Protein AF-M0J797-F1 (afdb_monomer_lite)

Organism: NCBI:txid662477

Foldseek 3Di:
DDPPPDPPPPCPDPVNVLVVVLVVLVVVLVVLVPDPLVPDDPVVNVVSVVVNVVSVVVSVVSPPPPPPPPPDPPDD

Radius of gyration: 21.31 Å; chains: 1; bounding box: 47×32×68 Å

Sequence (76 aa):
MECLSAPASGEALPMNQQVEQGYRMHRVLSNLSRLDVERLDDADRERVETARDLLEEVSLLTGPEDGSGPDTPTDD

Structure (mmCIF, N/CA/C/O backbone):
data_AF-M0J797-F1
#
_entry.id   AF-M0J797-F1
#
loop_
_atom_site.group_PDB
_atom_site.id
_atom_site.type_symbol
_atom_site.label_atom_id
_atom_site.label_alt_id
_atom_site.label_comp_id
_atom_site.label_asym_id
_atom_site.label_entity_id
_atom_site.label_seq_id
_atom_site.pdbx_PDB_ins_code
_atom_site.Cartn_x
_atom_site.Cartn_y
_atom_site.Cartn_z
_atom_site.occupancy
_atom_site.B_iso_or_equiv
_atom_site.auth_seq_id
_atom_site.auth_comp_id
_atom_site.auth_asym_id
_atom_site.auth_atom_id
_atom_site.pdbx_PDB_model_num
ATOM 1 N N . MET A 1 1 ? -5.989 -22.576 54.645 1.00 42.47 1 MET A N 1
ATOM 2 C CA . MET A 1 1 ? -4.930 -22.550 53.615 1.00 42.47 1 MET A CA 1
ATOM 3 C C . MET A 1 1 ? -5.630 -22.216 52.309 1.00 42.47 1 MET A C 1
ATOM 5 O O . MET A 1 1 ? -6.014 -23.104 51.565 1.00 42.47 1 MET A O 1
ATOM 9 N N . GLU A 1 2 ? -5.954 -20.938 52.127 1.00 46.00 2 GLU A N 1
ATOM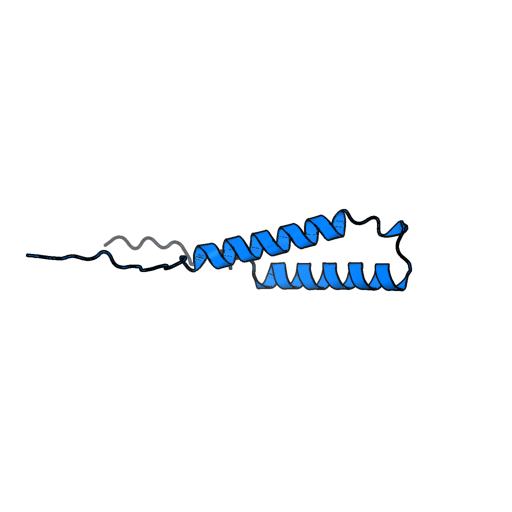 10 C CA . GLU A 1 2 ? -6.655 -20.450 50.940 1.00 46.00 2 GLU A CA 1
ATOM 11 C C . GLU A 1 2 ? -5.600 -20.043 49.918 1.00 46.00 2 GLU A C 1
ATOM 13 O O . GLU A 1 2 ? -5.014 -18.966 49.992 1.00 46.00 2 GLU A O 1
ATOM 18 N N . CYS A 1 3 ? -5.308 -20.949 48.990 1.00 47.50 3 CYS A N 1
ATOM 19 C CA . CYS A 1 3 ? -4.567 -20.610 47.785 1.00 47.50 3 CYS A CA 1
ATOM 20 C C . CYS A 1 3 ? -5.548 -19.963 46.804 1.00 47.50 3 CYS A C 1
ATOM 22 O O . CYS A 1 3 ? -6.093 -20.633 45.930 1.00 47.50 3 CYS A O 1
ATOM 24 N N . LEU A 1 4 ? -5.797 -18.663 46.963 1.00 50.78 4 LEU A N 1
ATOM 25 C CA . LEU A 1 4 ? -6.429 -17.853 45.923 1.00 50.78 4 LEU A CA 1
ATOM 26 C C . LEU A 1 4 ? -5.364 -17.547 44.867 1.00 50.78 4 LEU A C 1
ATOM 28 O O . LEU A 1 4 ? -4.729 -16.494 44.868 1.00 50.78 4 LEU A O 1
ATOM 32 N N . SER A 1 5 ? -5.099 -18.529 44.007 1.00 56.91 5 SER A N 1
ATOM 33 C CA . SER A 1 5 ? -4.283 -18.327 42.816 1.00 56.91 5 SER A CA 1
ATOM 34 C C . SER A 1 5 ? -4.999 -17.343 41.891 1.00 56.91 5 SER A C 1
ATOM 36 O O . SER A 1 5 ? -6.158 -17.546 41.534 1.00 56.91 5 SER A O 1
ATOM 38 N N . ALA A 1 6 ? -4.299 -16.265 41.537 1.00 58.84 6 ALA A N 1
ATOM 39 C CA . ALA A 1 6 ? -4.765 -15.252 40.600 1.00 58.84 6 ALA A CA 1
ATOM 40 C C . ALA A 1 6 ? -5.207 -15.891 39.270 1.00 58.84 6 ALA A C 1
ATOM 42 O O . ALA A 1 6 ? -4.561 -16.843 38.815 1.00 58.84 6 ALA A O 1
ATOM 43 N N . PRO A 1 7 ? -6.259 -15.374 38.609 1.00 48.25 7 PRO A N 1
ATOM 44 C CA . PRO A 1 7 ? -6.576 -15.823 37.270 1.00 48.25 7 PRO A CA 1
ATOM 45 C C . PRO A 1 7 ? -5.456 -15.356 36.339 1.00 48.25 7 PRO A C 1
ATOM 47 O O . PRO A 1 7 ? -5.209 -14.162 36.175 1.00 48.25 7 PRO A O 1
ATOM 50 N N . ALA A 1 8 ? -4.781 -16.313 35.708 1.00 58.59 8 ALA A N 1
ATOM 51 C CA . ALA A 1 8 ? -3.967 -16.079 34.525 1.00 58.59 8 ALA A CA 1
ATOM 52 C C . ALA A 1 8 ? -4.898 -15.791 33.331 1.00 58.59 8 ALA A C 1
ATOM 54 O O . ALA A 1 8 ? -4.950 -16.561 32.378 1.00 58.59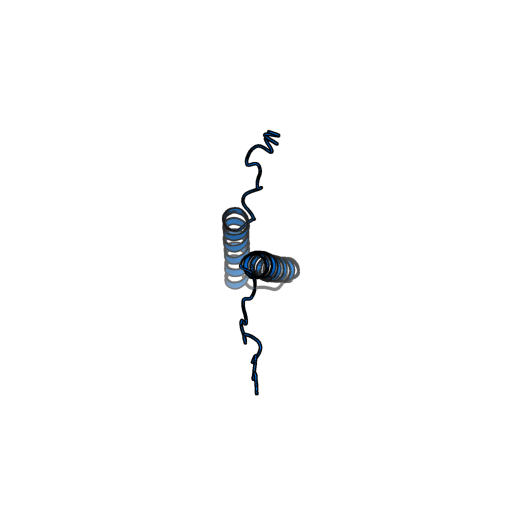 8 ALA A O 1
ATOM 55 N N . SER A 1 9 ? -5.691 -14.718 33.403 1.00 53.81 9 SER A N 1
ATOM 56 C CA . SER A 1 9 ? -6.491 -14.254 32.269 1.00 53.81 9 SER A CA 1
ATOM 57 C C . SER A 1 9 ? -5.630 -13.283 31.475 1.00 53.81 9 SER A C 1
ATOM 59 O O . SER A 1 9 ? -5.586 -12.085 31.745 1.00 53.81 9 SER A O 1
ATOM 61 N N . GLY A 1 10 ? -4.895 -13.819 30.502 1.00 56.88 10 GLY A N 1
ATOM 62 C CA . GLY A 1 10 ? -4.320 -13.039 29.410 1.00 56.88 10 GLY A CA 1
ATOM 63 C C . GLY A 1 10 ? -5.418 -12.544 28.467 1.00 56.88 10 GLY A C 1
ATOM 64 O O . GLY A 1 10 ? -5.378 -12.830 27.275 1.00 56.88 10 GLY A O 1
ATOM 65 N N . GLU A 1 11 ? -6.424 -11.844 28.991 1.00 55.59 11 GLU A N 1
ATOM 66 C CA . GLU A 1 11 ? -7.432 -11.171 28.181 1.00 55.59 11 GLU A CA 1
ATOM 67 C C . GLU A 1 11 ? -6.824 -9.869 27.667 1.00 55.59 11 GLU A C 1
ATOM 69 O O . GLU A 1 11 ? -6.942 -8.801 28.265 1.00 55.59 11 GLU A O 1
ATOM 74 N N . ALA A 1 12 ? -6.122 -9.968 26.537 1.00 58.72 12 ALA A N 1
ATOM 75 C CA . ALA A 1 12 ? -5.897 -8.808 25.695 1.00 58.72 12 ALA A CA 1
ATOM 76 C C . ALA A 1 12 ? -7.279 -8.284 25.280 1.00 58.72 12 ALA A C 1
ATOM 78 O O . ALA A 1 12 ? -7.947 -8.880 24.433 1.00 58.72 12 ALA A O 1
ATOM 79 N N . LEU A 1 13 ? -7.722 -7.211 25.942 1.00 55.22 13 LEU A N 1
ATOM 80 C CA . LEU A 1 13 ? -9.015 -6.575 25.712 1.00 55.22 13 LEU A CA 1
ATOM 81 C C . LEU A 1 13 ? -9.227 -6.363 24.199 1.00 55.22 13 LEU A C 1
ATOM 83 O O . LEU A 1 13 ? -8.315 -5.863 23.535 1.00 55.22 13 LEU A O 1
ATOM 87 N N . PRO A 1 14 ? -10.401 -6.706 23.638 1.00 59.50 14 PRO A N 1
ATOM 88 C CA . PRO A 1 14 ? -10.660 -6.678 22.192 1.00 59.50 14 PRO A CA 1
ATOM 89 C C . PRO A 1 14 ? -10.409 -5.301 21.553 1.00 59.50 14 PRO A C 1
ATOM 91 O O . PRO A 1 14 ? -9.946 -5.223 20.417 1.00 59.50 14 PRO A O 1
ATOM 94 N N . MET A 1 15 ? -10.596 -4.221 22.319 1.00 61.75 15 MET A N 1
ATOM 95 C CA . MET A 1 15 ? -10.245 -2.854 21.913 1.00 61.75 15 MET A CA 1
ATOM 96 C C . MET A 1 15 ? -8.757 -2.691 21.565 1.00 61.75 15 MET A C 1
ATOM 98 O O . MET A 1 15 ? -8.410 -1.955 20.645 1.00 61.75 15 MET A O 1
ATOM 102 N N . ASN A 1 16 ? -7.862 -3.393 22.266 1.00 67.38 16 ASN A N 1
ATOM 103 C CA . ASN A 1 16 ? -6.426 -3.308 22.019 1.00 67.38 16 ASN A CA 1
ATOM 104 C C . ASN A 1 16 ? -6.057 -3.947 20.669 1.00 67.38 16 ASN A C 1
ATOM 106 O O . ASN A 1 16 ? -5.221 -3.408 19.955 1.00 67.38 16 ASN A O 1
ATOM 110 N N . GLN A 1 17 ? -6.743 -5.022 20.258 1.00 70.19 17 GLN A N 1
ATOM 111 C CA . GLN A 1 17 ? -6.484 -5.675 18.968 1.00 70.19 17 GLN A CA 1
ATOM 112 C C . GLN A 1 17 ? -6.857 -4.791 17.773 1.00 70.19 17 GLN A C 1
ATOM 114 O O . GLN A 1 17 ? -6.108 -4.753 16.800 1.00 70.19 17 GLN A O 1
ATOM 119 N N . GLN A 1 18 ? -7.970 -4.058 17.854 1.00 68.00 18 GLN A N 1
ATOM 120 C CA . GLN A 1 18 ? -8.416 -3.138 16.797 1.00 68.00 18 GLN A CA 1
ATOM 121 C C . GLN A 1 18 ? -7.475 -1.932 16.680 1.00 68.00 18 GLN A C 1
ATOM 123 O O . GLN A 1 18 ? -7.044 -1.582 15.582 1.00 68.00 18 GLN A O 1
ATOM 128 N N . VAL A 1 19 ? -7.067 -1.355 17.816 1.00 72.19 19 VAL A N 1
ATOM 129 C CA . VAL A 1 19 ? -6.074 -0.268 17.860 1.00 72.19 19 VAL A CA 1
ATOM 130 C C . VAL A 1 19 ? -4.720 -0.737 17.323 1.00 72.19 19 VAL A C 1
ATOM 132 O O . VAL A 1 19 ? -4.095 -0.052 16.514 1.00 72.19 19 VAL A O 1
ATOM 135 N N . GLU A 1 20 ? -4.266 -1.926 17.720 1.00 80.56 20 GLU A N 1
ATOM 136 C CA . GLU A 1 20 ? -3.004 -2.494 17.253 1.00 80.56 20 GLU A CA 1
ATOM 137 C C . GLU A 1 20 ? -3.063 -2.870 15.761 1.00 80.56 20 GLU A C 1
ATOM 139 O O . GLU A 1 20 ? -2.086 -2.692 15.035 1.00 80.56 20 GLU A O 1
ATOM 144 N N . GLN A 1 21 ? -4.214 -3.333 15.264 1.00 78.31 21 GLN A N 1
ATOM 145 C CA . GLN A 1 21 ? -4.447 -3.593 13.842 1.00 78.31 21 GLN A CA 1
ATOM 146 C C . GLN A 1 21 ? -4.422 -2.302 13.017 1.00 78.31 21 GLN A C 1
ATOM 148 O O . GLN A 1 21 ? -3.701 -2.247 12.018 1.00 78.31 21 GLN A O 1
ATOM 153 N N . GLY A 1 22 ? -5.120 -1.255 13.462 1.00 82.69 22 GLY A N 1
ATOM 154 C CA . GLY A 1 22 ? -5.073 0.065 12.834 1.00 82.69 22 GLY A CA 1
ATOM 155 C C . GLY A 1 22 ? -3.655 0.641 12.820 1.00 82.69 22 GLY A C 1
ATOM 156 O O . GLY A 1 22 ? -3.182 1.117 11.788 1.00 82.69 22 GLY A O 1
ATOM 157 N N . TYR A 1 23 ? -2.914 0.497 13.925 1.00 82.75 23 TYR A N 1
ATOM 158 C CA . TYR A 1 23 ? -1.514 0.915 14.011 1.00 82.75 23 TYR A CA 1
ATOM 159 C C . TYR A 1 23 ? -0.601 0.137 13.051 1.00 82.75 23 TYR A C 1
ATOM 161 O O . TYR A 1 23 ? 0.226 0.738 12.356 1.00 82.75 23 TYR A O 1
ATOM 169 N N . ARG A 1 24 ? -0.757 -1.193 12.966 1.00 85.44 24 ARG A N 1
ATOM 170 C CA . ARG A 1 24 ? -0.013 -2.038 12.017 1.00 85.44 24 ARG A CA 1
ATOM 171 C C . ARG A 1 24 ? -0.260 -1.593 10.577 1.00 85.44 24 ARG A C 1
ATOM 173 O O . ARG A 1 24 ? 0.701 -1.445 9.825 1.00 85.44 24 ARG A O 1
ATOM 180 N N . MET A 1 25 ? -1.511 -1.324 10.215 1.00 86.56 25 MET A N 1
ATOM 181 C CA . MET A 1 25 ? -1.871 -0.904 8.862 1.00 86.56 25 MET A CA 1
ATOM 182 C C . MET A 1 25 ? -1.360 0.496 8.523 1.00 86.56 25 MET A C 1
ATOM 184 O O . MET A 1 25 ? -0.692 0.673 7.505 1.00 86.56 25 MET A O 1
ATOM 188 N N . HIS A 1 26 ? -1.558 1.465 9.421 1.00 85.00 26 HIS A N 1
ATOM 189 C CA . HIS A 1 26 ? -1.018 2.816 9.273 1.00 85.00 26 HIS A CA 1
ATOM 190 C C . HIS A 1 26 ? 0.506 2.801 9.064 1.00 85.00 26 HIS A C 1
ATOM 192 O O . HIS A 1 26 ? 1.051 3.549 8.246 1.00 85.00 26 HIS A O 1
ATOM 198 N N . ARG A 1 27 ? 1.219 1.916 9.776 1.00 87.75 27 ARG A N 1
ATOM 199 C CA . ARG A 1 27 ? 2.668 1.747 9.625 1.00 87.75 27 ARG A CA 1
ATOM 200 C C . ARG A 1 27 ? 3.052 1.204 8.245 1.00 87.75 27 ARG A C 1
ATOM 202 O O . ARG A 1 27 ? 4.022 1.692 7.669 1.00 87.75 27 ARG A O 1
ATOM 209 N N . VAL A 1 28 ? 2.325 0.217 7.719 1.00 87.44 28 VAL A N 1
ATOM 210 C CA . VAL A 1 28 ? 2.583 -0.344 6.380 1.00 87.44 28 VAL A CA 1
ATOM 211 C C . VAL A 1 28 ? 2.344 0.712 5.302 1.00 87.44 28 VAL A C 1
ATOM 213 O O . VAL A 1 28 ? 3.235 0.939 4.488 1.00 87.44 28 VAL A O 1
ATOM 216 N N . LEU A 1 29 ? 1.217 1.426 5.356 1.00 85.81 29 LEU A N 1
ATOM 217 C CA . 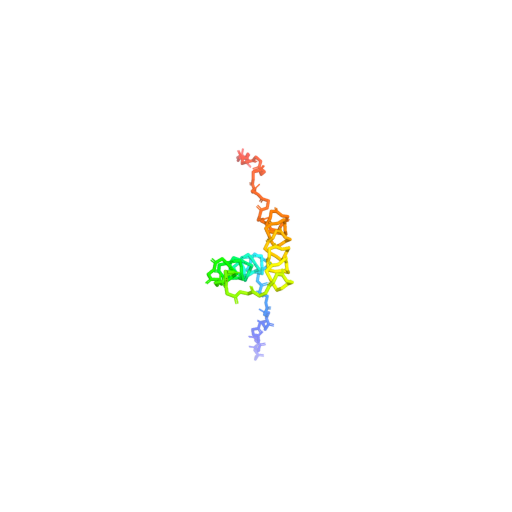LEU A 1 29 ? 0.907 2.518 4.427 1.00 85.81 29 LEU A CA 1
ATOM 218 C C . LEU A 1 29 ? 1.978 3.615 4.456 1.00 85.81 29 LEU A C 1
ATOM 220 O O . LEU A 1 29 ? 2.492 4.016 3.416 1.00 85.81 29 LEU A O 1
ATOM 224 N N . SER A 1 30 ? 2.400 4.036 5.652 1.00 86.31 30 SER A N 1
ATOM 225 C CA . SER A 1 30 ? 3.473 5.027 5.810 1.00 86.31 30 SER A CA 1
ATOM 226 C C . SER A 1 30 ? 4.803 4.569 5.203 1.00 86.31 30 SER A C 1
ATOM 228 O O . SER A 1 30 ? 5.557 5.392 4.687 1.00 86.31 30 SER A O 1
ATOM 230 N N . ASN A 1 31 ? 5.117 3.273 5.272 1.00 88.00 31 ASN A N 1
ATOM 231 C CA . ASN A 1 31 ? 6.327 2.726 4.663 1.00 88.00 31 ASN A CA 1
ATOM 232 C C . ASN A 1 31 ? 6.223 2.688 3.134 1.00 88.00 31 ASN A C 1
ATOM 234 O O . ASN A 1 31 ? 7.196 3.030 2.468 1.00 88.00 31 ASN A O 1
ATOM 238 N N . LEU A 1 32 ? 5.059 2.321 2.588 1.00 87.06 32 LEU A N 1
ATOM 239 C CA . LEU A 1 32 ? 4.819 2.317 1.143 1.00 87.06 32 LEU A CA 1
ATOM 240 C C . LEU A 1 32 ? 4.889 3.732 0.556 1.00 87.06 32 LEU A C 1
ATOM 242 O O . LEU A 1 32 ? 5.551 3.933 -0.454 1.00 87.06 32 LEU A O 1
ATOM 246 N N . SER A 1 33 ? 4.316 4.734 1.230 1.00 83.12 33 SER A N 1
ATOM 247 C CA . SER A 1 33 ? 4.376 6.139 0.792 1.00 83.12 33 SER A CA 1
ATOM 248 C C . SER A 1 33 ? 5.779 6.753 0.841 1.00 83.12 33 SER A C 1
ATOM 250 O O . SER A 1 33 ? 6.019 7.793 0.236 1.00 83.12 33 SER A O 1
ATOM 252 N N . ARG A 1 34 ? 6.708 6.143 1.587 1.00 86.31 34 ARG A N 1
ATOM 253 C CA . ARG A 1 34 ? 8.124 6.548 1.645 1.00 86.31 34 ARG A CA 1
ATOM 254 C C . ARG A 1 34 ? 8.993 5.814 0.635 1.00 86.31 34 ARG A C 1
ATOM 256 O O . ARG A 1 34 ? 10.177 6.131 0.523 1.00 86.31 34 ARG A O 1
ATOM 263 N N . LEU A 1 35 ? 8.446 4.800 -0.024 1.00 85.06 35 LEU A N 1
ATOM 264 C CA . LEU A 1 35 ? 9.185 4.037 -1.002 1.00 85.06 35 LEU A CA 1
ATOM 265 C C . LEU A 1 35 ? 9.393 4.908 -2.240 1.00 85.06 35 LEU A C 1
ATOM 267 O O . LEU A 1 35 ? 8.468 5.560 -2.720 1.00 85.06 35 LEU A O 1
ATOM 271 N N . ASP A 1 36 ? 10.626 4.938 -2.731 1.00 81.19 36 ASP A N 1
ATOM 272 C CA . ASP A 1 36 ? 10.977 5.686 -3.932 1.00 81.19 36 ASP A CA 1
ATOM 273 C C . ASP A 1 36 ? 10.473 4.924 -5.165 1.00 81.19 36 ASP A C 1
ATOM 275 O O . ASP A 1 36 ? 11.189 4.129 -5.778 1.00 81.19 36 ASP A O 1
ATOM 279 N N . VAL A 1 37 ? 9.189 5.116 -5.470 1.00 79.44 37 VAL A N 1
ATOM 280 C CA . VAL A 1 37 ? 8.482 4.451 -6.573 1.00 79.44 37 VAL A CA 1
ATOM 281 C C . VAL A 1 37 ? 9.040 4.823 -7.946 1.00 79.44 37 VAL A C 1
ATOM 283 O O . VAL A 1 37 ? 8.815 4.093 -8.905 1.00 79.44 37 VAL A O 1
ATOM 286 N N . GLU A 1 38 ? 9.790 5.923 -8.051 1.00 80.56 38 GLU A N 1
ATOM 287 C CA . GLU A 1 38 ? 10.437 6.355 -9.295 1.00 80.56 38 GLU A CA 1
ATOM 288 C C . GLU A 1 38 ? 11.665 5.502 -9.638 1.00 80.56 38 GLU A C 1
ATOM 290 O O . GLU A 1 38 ? 12.110 5.482 -10.784 1.00 80.56 38 GLU A O 1
ATOM 295 N N . ARG A 1 39 ? 12.214 4.780 -8.653 1.00 87.44 39 ARG A N 1
ATOM 296 C CA . ARG A 1 39 ? 13.348 3.863 -8.833 1.00 87.44 39 ARG A CA 1
ATOM 297 C C . ARG A 1 39 ? 12.936 2.406 -9.030 1.00 87.44 39 ARG A C 1
ATOM 299 O O . ARG A 1 39 ? 13.816 1.562 -9.206 1.00 87.44 39 ARG A O 1
ATOM 306 N N . LEU A 1 40 ? 11.640 2.112 -8.961 1.00 88.69 40 LEU A N 1
ATOM 307 C CA . LEU A 1 40 ? 11.094 0.789 -9.237 1.00 88.69 40 LEU A CA 1
ATOM 308 C C . LEU A 1 40 ? 10.897 0.586 -10.738 1.00 88.69 40 LEU A C 1
ATOM 310 O O . LEU A 1 40 ? 10.680 1.544 -11.479 1.00 88.69 40 LEU A O 1
ATOM 314 N N . ASP A 1 41 ? 10.956 -0.670 -11.177 1.00 92.44 41 ASP A N 1
ATOM 315 C CA . ASP A 1 41 ? 10.448 -1.013 -12.500 1.00 92.44 41 ASP A CA 1
ATOM 316 C C . ASP A 1 41 ? 8.916 -0.879 -12.549 1.00 92.44 41 ASP A C 1
ATOM 318 O O . ASP A 1 41 ? 8.240 -0.791 -11.519 1.00 92.44 41 ASP A O 1
ATOM 322 N N . ASP A 1 42 ? 8.365 -0.829 -13.762 1.00 91.69 42 ASP A N 1
ATOM 323 C CA . ASP A 1 42 ? 6.937 -0.575 -13.967 1.00 91.69 42 ASP A CA 1
ATOM 324 C C . ASP A 1 42 ? 6.051 -1.624 -13.272 1.00 91.69 42 ASP A C 1
ATOM 326 O O . ASP A 1 42 ? 5.005 -1.281 -12.719 1.00 91.69 42 ASP A O 1
ATOM 330 N N . ALA A 1 43 ? 6.491 -2.888 -13.232 1.00 92.50 43 ALA A N 1
ATOM 331 C CA . ALA A 1 43 ? 5.746 -3.970 -12.592 1.00 92.50 43 ALA A CA 1
ATOM 332 C C . ALA A 1 43 ? 5.762 -3.834 -11.063 1.00 92.50 43 ALA A C 1
ATOM 334 O O . ALA A 1 43 ? 4.750 -4.034 -10.393 1.00 92.50 43 ALA A O 1
ATOM 335 N N . ASP A 1 44 ? 6.909 -3.489 -10.491 1.00 89.81 44 ASP A N 1
ATOM 336 C CA . ASP A 1 44 ? 7.085 -3.271 -9.063 1.00 89.81 44 ASP A CA 1
ATOM 337 C C . ASP A 1 44 ? 6.309 -2.036 -8.591 1.00 89.81 44 ASP A C 1
ATOM 339 O O . ASP A 1 44 ? 5.692 -2.065 -7.521 1.00 89.81 44 ASP A O 1
ATOM 343 N N . ARG A 1 45 ? 6.270 -0.981 -9.409 1.00 90.88 45 ARG A N 1
ATOM 344 C CA . ARG A 1 45 ? 5.482 0.227 -9.153 1.00 90.88 45 ARG A CA 1
ATOM 345 C C . ARG A 1 45 ? 3.981 -0.060 -9.134 1.00 90.88 45 ARG A C 1
ATOM 347 O O . ARG A 1 45 ? 3.316 0.322 -8.172 1.00 90.88 45 ARG A O 1
ATOM 354 N N . GLU A 1 46 ? 3.464 -0.764 -10.140 1.00 92.50 46 GLU A N 1
ATOM 355 C CA . GLU A 1 46 ? 2.046 -1.145 -10.221 1.00 92.50 46 GLU A CA 1
ATOM 356 C C . GLU A 1 46 ? 1.619 -1.981 -9.004 1.00 92.50 46 GLU A C 1
ATOM 358 O O . GLU A 1 46 ? 0.555 -1.752 -8.421 1.00 92.50 46 GLU A O 1
ATOM 363 N N . ARG A 1 47 ? 2.475 -2.910 -8.549 1.00 93.19 47 ARG A N 1
ATOM 364 C CA . ARG A 1 47 ? 2.204 -3.708 -7.342 1.00 93.19 47 ARG A CA 1
ATOM 365 C C . ARG A 1 47 ? 2.143 -2.859 -6.077 1.00 93.19 47 ARG A C 1
ATOM 367 O O . ARG A 1 47 ? 1.303 -3.124 -5.221 1.00 93.19 47 ARG A O 1
ATOM 374 N N . VAL A 1 48 ? 3.031 -1.875 -5.935 1.00 89.56 48 VAL A N 1
ATOM 375 C CA . VAL A 1 48 ? 3.047 -0.974 -4.770 1.00 89.56 48 VAL A CA 1
ATOM 376 C C . VAL A 1 48 ? 1.810 -0.083 -4.749 1.00 89.56 48 VAL A C 1
ATOM 378 O O . VAL A 1 48 ? 1.210 0.084 -3.689 1.00 89.56 48 VAL A O 1
ATOM 381 N N . GLU A 1 49 ? 1.407 0.447 -5.902 1.00 89.94 49 GLU A N 1
ATOM 382 C CA . GLU A 1 49 ? 0.196 1.260 -6.035 1.00 89.94 49 GLU A CA 1
ATOM 383 C C . GLU A 1 49 ? -1.058 0.440 -5.713 1.00 89.94 49 GLU A C 1
ATOM 385 O O . GLU A 1 49 ? -1.804 0.798 -4.806 1.00 89.94 49 GLU A O 1
ATOM 390 N N . THR A 1 50 ? -1.192 -0.744 -6.316 1.00 92.56 50 THR A N 1
ATOM 391 C CA . THR A 1 50 ? -2.293 -1.678 -6.028 1.00 92.56 50 THR A CA 1
ATOM 392 C C . THR A 1 50 ? -2.350 -2.057 -4.545 1.00 92.56 50 THR A C 1
ATOM 394 O O . THR A 1 50 ? -3.420 -2.093 -3.940 1.00 92.56 50 THR A O 1
ATOM 397 N N . ALA A 1 51 ? -1.199 -2.345 -3.928 1.00 92.25 51 ALA A N 1
ATOM 398 C CA . ALA A 1 51 ? -1.143 -2.697 -2.513 1.00 92.25 51 ALA A CA 1
ATOM 399 C C . ALA A 1 51 ? -1.544 -1.526 -1.606 1.00 92.25 51 ALA A C 1
ATOM 401 O O . ALA A 1 51 ? -2.188 -1.751 -0.583 1.00 92.25 51 ALA A O 1
ATOM 402 N N . ARG A 1 52 ? -1.172 -0.291 -1.960 1.00 89.00 52 ARG A N 1
ATOM 403 C CA . ARG A 1 52 ? -1.565 0.908 -1.213 1.00 89.00 52 ARG A CA 1
ATOM 404 C C . ARG A 1 52 ? -3.076 1.106 -1.268 1.00 89.00 52 ARG A C 1
ATOM 406 O O . ARG A 1 52 ? -3.675 1.266 -0.210 1.00 89.00 52 ARG A O 1
ATOM 413 N N . ASP A 1 53 ? -3.662 1.033 -2.458 1.00 90.69 53 ASP A N 1
ATOM 414 C CA . ASP A 1 53 ? -5.093 1.270 -2.663 1.00 90.69 53 ASP A CA 1
ATOM 415 C C . ASP A 1 53 ? -5.934 0.228 -1.900 1.00 90.69 53 ASP A C 1
ATOM 417 O O . ASP A 1 53 ? -6.831 0.581 -1.137 1.00 90.69 53 ASP A O 1
ATOM 421 N N . LEU A 1 54 ? -5.562 -1.058 -1.972 1.00 91.81 54 LEU A N 1
ATOM 422 C CA . LEU A 1 54 ? -6.225 -2.123 -1.205 1.00 91.81 54 LEU A CA 1
ATOM 423 C C . LEU A 1 54 ? -6.102 -1.929 0.315 1.00 91.81 54 LEU A C 1
ATOM 425 O O . LEU A 1 54 ? -7.040 -2.201 1.063 1.00 91.81 54 LEU A O 1
ATOM 429 N N . LEU A 1 55 ? -4.939 -1.489 0.801 1.00 88.19 55 LEU A N 1
ATOM 430 C CA . LEU A 1 55 ? -4.737 -1.235 2.229 1.00 88.19 55 LEU A CA 1
ATOM 431 C C . LEU A 1 55 ? -5.509 0.001 2.708 1.00 88.19 55 LEU A C 1
ATOM 433 O O . LEU A 1 55 ? -5.954 0.024 3.855 1.00 88.19 55 LEU A O 1
ATOM 437 N N . GLU A 1 56 ? -5.695 1.005 1.852 1.00 85.12 56 GLU A N 1
ATOM 438 C CA . GLU A 1 56 ? -6.554 2.156 2.130 1.00 85.12 56 GLU A CA 1
ATOM 439 C C . GLU A 1 56 ? -8.025 1.728 2.234 1.00 85.12 56 GLU A C 1
ATOM 441 O O . GLU A 1 56 ? -8.675 2.031 3.235 1.00 85.12 56 GLU A O 1
ATOM 446 N N . GLU A 1 57 ? -8.526 0.913 1.304 1.00 86.94 57 GLU A N 1
ATOM 447 C CA . GLU A 1 57 ? -9.881 0.347 1.373 1.00 86.94 57 GLU A CA 1
ATOM 448 C C . GLU A 1 57 ? -10.108 -0.481 2.647 1.00 86.94 57 GLU A C 1
ATOM 450 O O . GLU A 1 57 ? -11.110 -0.312 3.348 1.00 86.94 57 GLU A O 1
ATOM 455 N N . VAL A 1 58 ? -9.152 -1.345 3.004 1.00 84.12 58 VAL A N 1
ATOM 456 C CA . VAL A 1 58 ? -9.230 -2.141 4.239 1.00 84.12 58 VAL A CA 1
ATOM 457 C C . VAL A 1 58 ? -9.185 -1.241 5.476 1.00 84.12 58 VAL A C 1
ATOM 459 O O . VAL A 1 58 ? -9.849 -1.543 6.468 1.00 84.12 58 VAL A O 1
ATOM 462 N N . SER A 1 59 ? -8.460 -0.118 5.438 1.00 77.19 59 SER A N 1
ATOM 463 C CA . SER A 1 59 ? -8.453 0.860 6.535 1.00 77.19 59 SER A CA 1
ATOM 464 C C . SER A 1 59 ? -9.801 1.527 6.762 1.00 77.19 59 SER A C 1
ATOM 466 O O . SER A 1 59 ? -10.177 1.732 7.912 1.00 77.19 59 SER A O 1
ATOM 468 N N . LEU A 1 60 ? -10.563 1.773 5.697 1.00 79.81 60 LEU A N 1
ATOM 469 C CA . LEU A 1 60 ? -11.914 2.317 5.800 1.00 79.81 60 LEU A CA 1
ATOM 470 C C . LEU A 1 60 ? -12.886 1.287 6.382 1.00 79.81 60 LEU A C 1
ATOM 472 O O . LEU A 1 60 ? -13.755 1.637 7.171 1.00 79.81 60 LEU A O 1
ATOM 476 N N . LEU A 1 61 ? -12.709 0.010 6.035 1.00 78.94 61 LEU A N 1
ATOM 477 C CA . LEU A 1 61 ? -13.570 -1.077 6.505 1.00 78.94 61 LEU A CA 1
ATOM 478 C C . LEU A 1 61 ? -13.267 -1.532 7.943 1.00 78.94 61 LEU A C 1
ATOM 480 O O . LEU A 1 61 ? -14.124 -2.108 8.605 1.00 78.94 61 LEU A O 1
ATOM 484 N N . THR A 1 62 ? -12.033 -1.327 8.407 1.00 69.38 62 THR A N 1
ATOM 485 C CA . THR A 1 62 ? -11.562 -1.763 9.737 1.00 69.38 62 THR A CA 1
ATOM 486 C C . THR A 1 62 ? -11.306 -0.607 10.699 1.00 69.38 62 THR A C 1
ATOM 488 O O . THR A 1 62 ? -10.897 -0.839 11.841 1.00 69.38 62 THR A O 1
ATOM 491 N N . GLY A 1 63 ? -11.545 0.629 10.257 1.00 65.00 63 GLY A N 1
ATOM 492 C CA . GLY A 1 63 ? -11.642 1.773 11.147 1.00 65.00 63 GLY A CA 1
ATOM 493 C C . GLY A 1 63 ? -12.694 1.491 12.221 1.00 65.00 63 GLY A C 1
ATOM 494 O O . GLY A 1 63 ? -13.654 0.767 11.949 1.00 65.00 63 GLY A O 1
ATOM 495 N N . PRO A 1 64 ? -12.514 1.996 13.454 1.00 57.31 64 PRO A N 1
ATOM 496 C CA . PRO A 1 64 ? -13.581 1.908 14.436 1.00 57.31 64 PRO A CA 1
ATOM 497 C C . PRO A 1 64 ? -14.821 2.519 13.786 1.00 57.31 64 PRO A C 1
ATOM 499 O O . PRO A 1 64 ? -14.739 3.665 13.346 1.00 57.31 64 PRO A O 1
ATOM 502 N N . GLU A 1 65 ? -15.924 1.762 13.696 1.00 55.53 65 GLU A N 1
ATOM 503 C CA . GLU A 1 65 ? -17.238 2.377 13.527 1.00 55.53 65 GLU A CA 1
ATOM 504 C C . GLU A 1 65 ? -17.274 3.457 14.595 1.00 55.53 65 GLU A C 1
ATOM 506 O O . GLU A 1 65 ? -17.172 3.170 15.793 1.00 55.53 65 GLU A O 1
ATOM 511 N N . ASP A 1 66 ? -17.246 4.704 14.151 1.00 53.72 66 ASP A N 1
ATOM 512 C CA . ASP A 1 66 ? -17.440 5.861 14.982 1.00 53.72 66 ASP A CA 1
ATOM 513 C C . ASP A 1 66 ? -18.662 5.529 15.823 1.00 53.72 66 ASP A C 1
ATOM 515 O O . ASP A 1 66 ? -19.766 5.358 15.311 1.00 53.72 66 ASP A O 1
ATOM 519 N N . GLY A 1 67 ? -18.417 5.309 17.116 1.00 51.34 67 GLY A N 1
ATOM 520 C CA . GLY A 1 67 ? -19.401 4.884 18.098 1.00 51.34 67 GLY A CA 1
ATOM 521 C C . GLY A 1 67 ? -20.409 5.989 18.379 1.00 51.34 67 GLY A C 1
ATOM 522 O O . GLY A 1 67 ? -20.723 6.247 19.531 1.00 51.34 67 GLY A O 1
ATOM 523 N N . SER A 1 68 ? -20.923 6.644 17.340 1.00 47.09 68 SER A N 1
ATOM 524 C CA . SER A 1 68 ? -22.142 7.428 17.341 1.00 47.09 68 SER A CA 1
ATOM 525 C C . SER A 1 68 ? -23.342 6.473 17.370 1.00 47.09 68 SER A C 1
ATOM 527 O O . SER A 1 68 ? -24.242 6.506 16.53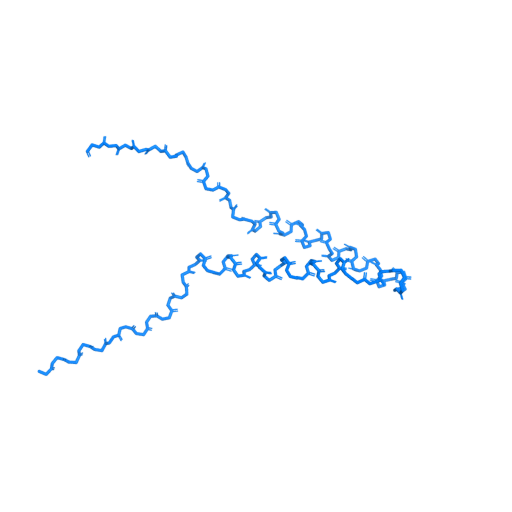7 1.00 47.09 68 SER A O 1
ATOM 529 N N . GLY A 1 69 ? -23.361 5.592 18.372 1.00 49.59 69 GLY A N 1
ATOM 530 C CA . GLY A 1 69 ? -24.627 5.270 19.008 1.00 49.59 6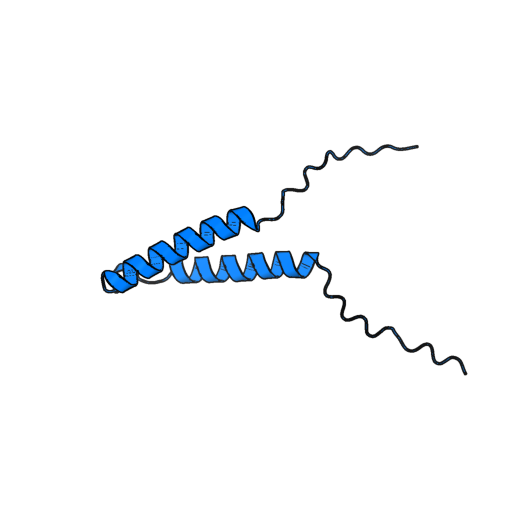9 GLY A CA 1
ATOM 531 C C . GLY A 1 69 ? -25.059 6.534 19.752 1.00 49.59 69 GLY A C 1
ATOM 532 O O . GLY A 1 69 ? -24.201 7.188 20.344 1.00 49.59 69 GLY A O 1
ATOM 533 N N . PRO A 1 70 ? -26.334 6.948 19.689 1.00 46.16 70 PRO A N 1
ATOM 534 C CA . PRO A 1 70 ? -26.763 8.160 20.363 1.00 46.16 70 PRO A CA 1
ATOM 535 C C . PRO A 1 70 ? -26.470 8.026 21.857 1.00 46.16 70 PRO A C 1
ATOM 537 O O . PRO A 1 70 ? -27.070 7.187 22.534 1.00 46.16 70 PRO A O 1
ATOM 540 N N . ASP A 1 71 ? -25.560 8.865 22.354 1.00 56.50 71 ASP A N 1
ATOM 541 C CA . ASP A 1 71 ? -25.421 9.182 23.770 1.00 56.50 71 ASP A CA 1
ATOM 542 C C . ASP A 1 71 ? -26.785 9.667 24.261 1.00 56.50 71 ASP A C 1
ATOM 544 O O . ASP A 1 71 ? -27.129 10.847 24.182 1.00 56.50 71 ASP A O 1
ATOM 548 N N . THR A 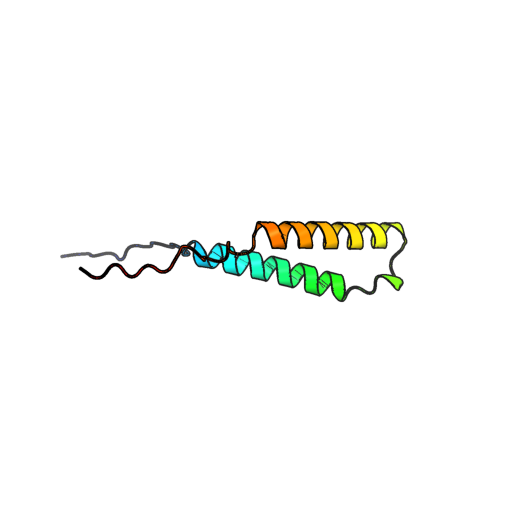1 72 ? -27.607 8.735 24.727 1.00 57.25 72 THR A N 1
ATOM 549 C CA . THR A 1 72 ? -28.845 9.055 25.418 1.00 57.25 72 THR A CA 1
ATOM 550 C C . THR A 1 72 ? -28.607 8.666 26.866 1.00 57.25 72 THR A C 1
ATOM 552 O O . THR A 1 72 ? -28.768 7.495 27.214 1.00 57.25 72 THR A O 1
ATOM 555 N N . PRO A 1 73 ? -28.154 9.599 27.723 1.00 59.84 73 PRO A N 1
ATOM 556 C CA . PRO A 1 73 ? -28.201 9.374 29.152 1.00 59.84 73 PRO A CA 1
ATOM 557 C C . PRO A 1 73 ? -29.679 9.349 29.548 1.00 59.84 73 PRO A C 1
ATOM 559 O O . PRO A 1 73 ? -30.318 10.390 29.681 1.00 59.84 73 PRO A O 1
ATOM 562 N N . THR A 1 74 ? -30.250 8.153 29.675 1.00 52.53 74 THR A N 1
ATOM 563 C CA . THR A 1 74 ? -31.485 7.978 30.437 1.00 52.53 74 THR A CA 1
ATOM 564 C C . THR A 1 74 ? -31.080 7.802 31.892 1.00 52.53 74 THR A C 1
ATOM 566 O O . THR A 1 74 ? -30.674 6.725 32.318 1.00 52.53 74 THR A O 1
ATOM 569 N N . ASP A 1 75 ? -31.119 8.927 32.594 1.00 57.53 75 ASP A N 1
ATOM 570 C CA . ASP A 1 75 ? -31.214 9.028 34.045 1.00 57.53 75 ASP A CA 1
ATOM 571 C C . ASP A 1 75 ? -32.631 8.560 34.444 1.00 57.53 75 ASP A C 1
ATOM 573 O O . ASP A 1 75 ? -33.602 9.134 33.944 1.00 57.53 75 ASP A O 1
ATOM 577 N N . ASP A 1 76 ? -32.740 7.492 35.245 1.00 50.94 76 ASP A N 1
ATOM 578 C CA . ASP A 1 76 ? -33.794 7.279 36.264 1.00 50.94 76 ASP A CA 1
ATOM 579 C C . ASP A 1 76 ? -33.324 6.239 37.304 1.00 50.94 76 ASP A C 1
ATOM 581 O O . ASP A 1 76 ? -32.903 5.127 36.894 1.00 50.94 76 ASP A O 1
#

InterPro domains:
  IPR058325 Protein of unknown function DUF8012 [PF26042] (15-75)

Secondary structure (DSSP, 8-state):
----PPP------HHHHHHHHHHHHHHHHHHHHTS-GGGS-HHHHHHHHHHHHHHHHHHHHHS-----S-------

pLDDT: mean 73.06, std 16.09, range [42.47, 93.19]